Protein AF-X1T7Y2-F1 (afdb_monomer)

Nearest PDB structures (foldseek):
  8srp-assembly1_D  TM=5.393E-01  e=2.465E-01  Mus musculus
  6nce-assembly1_A  TM=5.218E-01  e=1.412E+00  Homo sapiens
  6ncm-assembly1_B  TM=5.235E-01  e=2.113E+00  Homo sapiens
  3dpt-assembly1_A  TM=5.667E-01  e=7.076E+00  Chlorobaculum tepidum
  8hd2-assembly1_A  TM=4.422E-01  e=8.093E+00  Candidatus Brocadia fulgida

Secondary structure (DSSP, 8-state):
-HHHHHHHHHHHHHHHHTT-EES---HHHHHHHTS-TT-SEEEHHHHHHHHHH-TTS-EESSHHHHHHHHHHHHHTTSEEEE-SS-EE-TT---S----SSS-EEEEHHHHHHTTSS-TTSS--TTT--SS-----PPPPTTT--SS---TT-S-TTT--SS--PPPP-

Mean predicted aligned error: 9.13 Å

Solvent-accessible surface area (backbone atoms only — not comparable to full-atom values): 10030 Å² total; per-residue (Å²): 113,72,72,58,53,55,53,52,50,54,54,50,52,52,37,43,73,72,58,40,46,29,85,68,57,59,34,70,56,41,56,73,69,46,47,60,92,88,56,58,57,46,29,34,29,57,57,56,48,34,39,76,71,40,89,89,45,59,39,60,76,45,72,65,31,56,41,47,22,54,55,47,20,15,64,68,58,54,24,31,42,30,67,80,82,51,79,41,38,37,91,55,87,76,89,75,74,69,66,38,82,69,19,35,38,30,30,38,74,50,31,39,76,67,60,67,28,44,99,87,47,28,50,35,89,84,78,64,34,63,72,71,82,66,79,81,70,64,65,29,87,80,77,70,30,72,75,65,81,55,95,78,65,44,28,89,86,79,67,34,72,73,68,84,74,78,76,85,128

Structure (mmCIF, N/CA/C/O backbone):
data_AF-X1T7Y2-F1
#
_entry.id   AF-X1T7Y2-F1
#
loop_
_atom_site.group_PDB
_atom_site.id
_atom_site.type_symbol
_atom_site.label_atom_id
_atom_site.label_alt_id
_atom_sit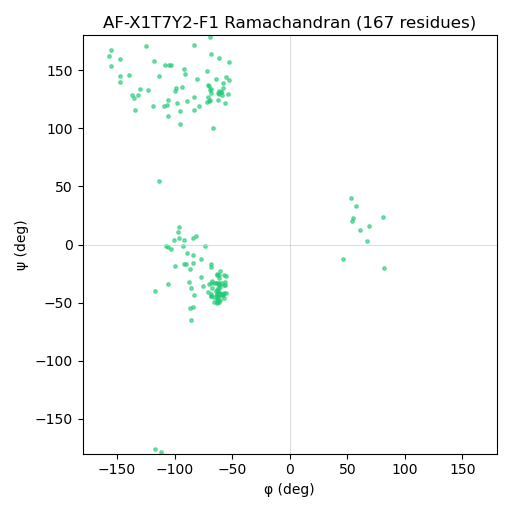e.label_comp_id
_atom_site.label_asym_id
_atom_site.label_entity_id
_atom_site.label_seq_id
_atom_site.pdbx_PDB_ins_code
_atom_site.Cartn_x
_atom_site.Cartn_y
_atom_site.Cartn_z
_atom_site.occupancy
_atom_site.B_iso_or_equiv
_atom_site.auth_seq_id
_atom_site.auth_comp_id
_atom_site.auth_asym_id
_atom_site.auth_atom_id
_atom_site.pdbx_PDB_model_num
ATOM 1 N N . GLY A 1 1 ? -8.868 13.264 36.518 1.00 55.28 1 GLY A N 1
ATOM 2 C CA . GLY A 1 1 ? -10.107 12.969 37.261 1.00 55.28 1 GLY A CA 1
ATOM 3 C C . GLY A 1 1 ? -10.506 11.520 37.069 1.00 55.28 1 GLY A C 1
ATOM 4 O O . GLY A 1 1 ? -10.788 11.115 35.948 1.00 55.28 1 GLY A O 1
ATOM 5 N N . GLU A 1 2 ? -10.497 10.739 38.142 1.00 71.50 2 GLU A N 1
ATOM 6 C CA . GLU A 1 2 ? -10.726 9.285 38.160 1.00 71.50 2 GLU A CA 1
ATOM 7 C C . GLU A 1 2 ? -12.102 8.861 37.599 1.00 71.50 2 GLU A C 1
ATOM 9 O O . GLU A 1 2 ? -12.205 7.875 36.873 1.00 71.50 2 GLU A O 1
ATOM 14 N N . SER A 1 3 ? -13.137 9.690 37.796 1.00 77.12 3 SER A N 1
ATOM 15 C CA . SER A 1 3 ? -14.481 9.508 37.212 1.00 77.12 3 SER A CA 1
ATOM 16 C C . SER A 1 3 ? -14.497 9.534 35.672 1.00 77.12 3 SER A C 1
ATOM 18 O O . SER A 1 3 ? -15.274 8.811 35.047 1.00 77.12 3 SER A O 1
ATOM 20 N N . ARG A 1 4 ? -13.622 10.327 35.032 1.00 80.50 4 ARG A N 1
ATOM 21 C CA . ARG A 1 4 ? -13.516 10.388 33.561 1.00 80.50 4 ARG A CA 1
ATOM 22 C C . ARG A 1 4 ? -12.895 9.111 32.996 1.00 80.50 4 ARG A C 1
ATOM 24 O O . ARG A 1 4 ? -13.391 8.600 31.999 1.00 80.50 4 ARG A O 1
ATOM 31 N N . LYS A 1 5 ? -11.864 8.578 33.663 1.00 81.06 5 LYS A N 1
ATOM 32 C CA . LYS A 1 5 ? -11.206 7.322 33.269 1.00 81.06 5 LYS A CA 1
ATOM 33 C C . LYS A 1 5 ? -12.170 6.136 33.359 1.00 81.06 5 LYS A C 1
ATOM 35 O O . LYS A 1 5 ? -12.277 5.385 32.401 1.00 81.06 5 LYS A O 1
ATOM 40 N N . LYS A 1 6 ? -12.938 6.027 34.452 1.00 86.12 6 LYS A N 1
ATOM 41 C CA . LYS A 1 6 ? -13.961 4.974 34.612 1.00 86.12 6 LYS A CA 1
ATOM 42 C C . LYS A 1 6 ? -15.037 5.034 33.520 1.00 86.12 6 LYS A C 1
ATOM 44 O O . LYS A 1 6 ? -15.365 4.012 32.936 1.00 86.12 6 LYS A O 1
ATOM 49 N N . ARG A 1 7 ? -15.532 6.230 33.173 1.00 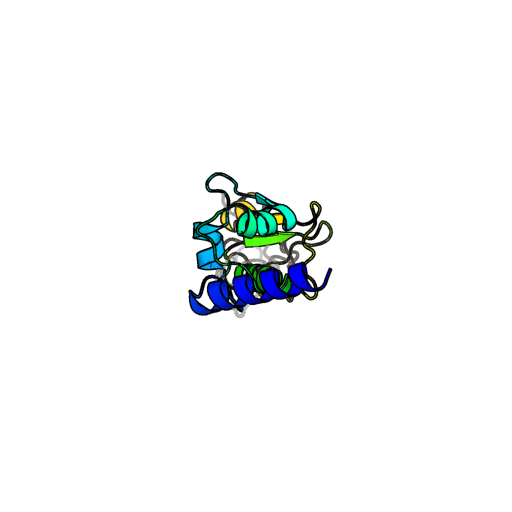85.50 7 ARG A N 1
ATOM 50 C CA . ARG A 1 7 ? -16.492 6.394 32.063 1.00 85.50 7 ARG A CA 1
ATOM 51 C C . ARG A 1 7 ? -15.903 5.997 30.707 1.00 85.50 7 ARG A C 1
ATOM 53 O O . ARG A 1 7 ? -16.571 5.325 29.933 1.00 85.50 7 ARG A O 1
ATOM 60 N N . GLN A 1 8 ? -14.659 6.390 30.426 1.00 87.94 8 GLN A N 1
ATOM 61 C CA . GLN A 1 8 ? -13.967 6.006 29.189 1.00 87.94 8 GLN A CA 1
ATOM 62 C C . GLN A 1 8 ? -13.771 4.489 29.085 1.00 87.94 8 GLN A C 1
ATOM 64 O O . GLN A 1 8 ? -13.952 3.937 28.005 1.00 87.94 8 GLN A O 1
ATOM 69 N N . GLN A 1 9 ? -13.452 3.832 30.202 1.00 88.56 9 GLN A N 1
ATOM 70 C CA . GLN A 1 9 ? -13.292 2.382 30.288 1.00 88.56 9 GLN A CA 1
ATOM 71 C C . GLN A 1 9 ? -14.596 1.645 29.939 1.00 88.56 9 GLN A C 1
ATOM 73 O O . GLN A 1 9 ? -14.593 0.788 29.065 1.00 88.56 9 GLN A O 1
ATOM 78 N N . VAL A 1 10 ? -15.723 2.048 30.538 1.00 90.88 10 VAL A N 1
ATOM 79 C CA . VAL A 1 10 ? -17.038 1.445 30.253 1.00 90.88 10 VAL A CA 1
ATOM 80 C C . VAL A 1 10 ? -17.440 1.638 28.787 1.00 90.88 10 VAL A C 1
ATOM 82 O O . VAL A 1 10 ? -17.906 0.702 28.145 1.00 90.88 10 VAL A O 1
ATOM 85 N N . ILE A 1 11 ? -17.228 2.834 28.225 1.00 88.25 11 ILE A N 1
ATOM 86 C CA . ILE A 1 11 ? -17.508 3.094 26.802 1.00 88.25 11 ILE A CA 1
ATOM 87 C C . ILE A 1 11 ? -16.652 2.189 25.909 1.00 88.25 11 ILE A C 1
ATOM 89 O O . ILE A 1 11 ? -17.156 1.630 24.939 1.00 88.25 11 ILE A O 1
ATOM 93 N N . TYR A 1 12 ? -15.365 2.038 26.231 1.00 88.12 12 TYR A N 1
ATOM 94 C CA . TYR A 1 12 ? -14.469 1.158 25.488 1.00 88.12 12 TYR A CA 1
ATOM 95 C C . TYR A 1 12 ? -14.958 -0.298 25.523 1.00 88.12 12 TYR A C 1
ATOM 97 O O . TYR A 1 12 ? -15.050 -0.925 24.472 1.00 88.12 12 TYR A O 1
ATOM 105 N N . GLU A 1 13 ? -15.323 -0.812 26.700 1.00 90.31 13 GLU A N 1
ATOM 106 C CA . GLU A 1 13 ? -15.810 -2.187 26.881 1.00 90.31 13 GLU A CA 1
ATOM 107 C C . GLU A 1 13 ? -17.108 -2.451 26.108 1.00 90.31 13 GLU A C 1
ATOM 109 O O . GLU A 1 13 ? -17.224 -3.479 25.443 1.00 90.31 13 GLU A O 1
ATOM 114 N N . LEU A 1 14 ? -18.049 -1.500 26.108 1.00 91.94 14 LEU A N 1
ATOM 115 C CA . LEU A 1 14 ? -19.281 -1.597 25.316 1.00 91.94 14 LEU A CA 1
ATOM 116 C C . LEU A 1 14 ? -18.991 -1.627 23.809 1.00 91.94 14 LEU A C 1
ATOM 118 O O . LEU A 1 14 ? -19.502 -2.484 23.091 1.00 91.94 14 LEU A O 1
ATOM 122 N N . LEU A 1 15 ? -18.126 -0.732 23.322 1.00 89.44 15 LEU A N 1
ATOM 123 C CA . LEU A 1 15 ? -17.742 -0.690 21.907 1.00 89.44 15 LEU A CA 1
ATOM 124 C C . LEU A 1 15 ? -16.953 -1.938 21.477 1.00 89.44 15 LEU A C 1
ATOM 126 O O . LEU A 1 15 ? -17.054 -2.371 20.324 1.00 89.44 15 LEU A O 1
ATOM 130 N N . GLU A 1 16 ? -16.150 -2.515 22.373 1.00 89.31 16 GLU A N 1
ATOM 131 C CA . GLU A 1 16 ? -15.468 -3.787 22.130 1.00 89.31 16 GLU A CA 1
ATOM 132 C C . GLU A 1 16 ? -16.468 -4.949 22.078 1.00 89.31 16 GLU A C 1
ATOM 134 O O . GLU A 1 16 ? -16.408 -5.740 21.135 1.00 89.31 16 GLU A O 1
ATOM 139 N N . ALA A 1 17 ? -17.429 -5.007 23.007 1.00 89.44 17 ALA A N 1
ATOM 140 C CA . ALA A 1 17 ? -18.483 -6.023 23.040 1.00 89.44 17 ALA A CA 1
ATOM 141 C C . ALA A 1 17 ? -19.391 -5.980 21.796 1.00 89.44 17 ALA A C 1
ATOM 143 O O . ALA A 1 17 ? -19.734 -7.024 21.245 1.00 89.44 17 ALA A O 1
ATOM 144 N N . GLU A 1 18 ? -19.705 -4.787 21.282 1.00 89.50 18 GLU A N 1
ATOM 145 C CA . GLU A 1 18 ? -20.423 -4.603 20.009 1.00 89.50 18 GLU A CA 1
ATOM 146 C C . GLU A 1 18 ? -19.556 -4.888 18.766 1.00 89.50 18 GLU A C 1
ATOM 148 O O . GLU A 1 18 ? -20.002 -4.761 17.621 1.00 89.50 18 GLU A O 1
ATOM 153 N N . GLY A 1 19 ? -18.280 -5.234 18.955 1.00 87.56 19 GLY A N 1
ATOM 154 C CA . GLY A 1 19 ? -17.352 -5.545 17.875 1.00 87.56 19 GLY A CA 1
ATOM 155 C C . GLY A 1 19 ? -16.976 -4.343 17.005 1.00 87.56 19 GLY A C 1
ATOM 156 O O . GLY A 1 19 ? -16.447 -4.548 15.903 1.00 87.56 19 GLY A O 1
ATOM 157 N N . LYS A 1 20 ? -17.228 -3.111 17.473 1.00 89.50 20 LYS A N 1
ATOM 158 C CA . LYS A 1 20 ? -16.838 -1.858 16.803 1.00 89.50 20 LYS A CA 1
ATOM 159 C C . LYS A 1 20 ? -15.333 -1.652 16.860 1.00 89.50 20 LYS A C 1
ATOM 161 O O . LYS A 1 20 ? -14.751 -1.135 15.909 1.00 89.50 20 LYS A O 1
ATOM 166 N N . ILE A 1 21 ? -14.703 -2.090 17.946 1.00 91.56 21 ILE A N 1
ATOM 167 C CA . ILE A 1 21 ? -13.256 -2.026 18.129 1.00 91.56 21 ILE A CA 1
ATOM 168 C C . ILE A 1 21 ? -12.591 -3.227 17.446 1.00 91.56 21 ILE A C 1
ATOM 170 O O . ILE A 1 21 ? -12.958 -4.378 17.681 1.00 91.56 21 ILE A O 1
ATOM 174 N N . LYS A 1 22 ? -11.601 -2.977 16.582 1.00 93.12 22 LYS A N 1
ATOM 175 C CA . LYS A 1 22 ? -10.910 -4.024 15.814 1.00 93.12 22 LYS A CA 1
ATOM 176 C C . LYS A 1 22 ? -9.403 -4.025 16.053 1.00 93.12 22 LYS A C 1
ATOM 178 O O . LYS A 1 22 ? -8.731 -2.999 15.961 1.00 93.12 22 LYS A O 1
ATOM 183 N N . LYS A 1 23 ? -8.864 -5.225 16.299 1.00 93.94 23 LYS A N 1
ATOM 184 C CA . LYS A 1 23 ? -7.418 -5.509 16.412 1.00 93.94 23 LYS A CA 1
ATOM 185 C C . LYS A 1 23 ? -6.746 -5.733 15.050 1.00 93.94 23 LYS A C 1
ATOM 187 O O . LYS A 1 23 ? -5.524 -5.669 14.956 1.00 93.94 23 LYS A O 1
ATOM 192 N N . SER A 1 24 ? -7.537 -5.972 14.007 1.00 95.06 24 SER A N 1
ATOM 193 C CA . SER A 1 24 ? -7.100 -6.087 12.617 1.00 95.06 24 SER A CA 1
ATOM 194 C C . SER A 1 24 ? -8.197 -5.575 11.686 1.00 95.06 24 SER A C 1
ATOM 196 O O . SER A 1 24 ? -9.389 -5.720 11.965 1.00 95.06 24 SER A O 1
ATOM 198 N N . ILE A 1 25 ? -7.797 -4.950 10.583 1.00 95.88 25 ILE A N 1
ATOM 199 C CA . ILE A 1 25 ? -8.698 -4.436 9.552 1.00 95.88 25 ILE A CA 1
ATOM 200 C C . ILE A 1 25 ? -8.148 -4.926 8.218 1.00 95.88 25 ILE A C 1
ATOM 202 O O . ILE A 1 25 ? -6.961 -4.774 7.948 1.00 95.88 25 ILE A O 1
ATOM 206 N N . LYS A 1 26 ? -9.000 -5.547 7.396 1.00 96.88 26 LYS A N 1
ATOM 207 C CA . LYS A 1 26 ? -8.588 -6.021 6.071 1.00 96.88 26 LYS A CA 1
ATOM 208 C C . LYS A 1 26 ? -8.369 -4.833 5.134 1.00 96.88 26 LYS A C 1
ATOM 210 O O . LYS A 1 26 ? -9.186 -3.908 5.104 1.00 96.88 26 LYS A O 1
ATOM 215 N N . SER A 1 27 ? -7.306 -4.870 4.340 1.00 96.88 27 SER A N 1
ATOM 216 C CA . SER A 1 27 ? -6.928 -3.754 3.468 1.00 96.88 27 SER A CA 1
ATOM 217 C C . SER A 1 27 ? -7.934 -3.525 2.346 1.00 96.88 27 SER A C 1
ATOM 219 O O . SER A 1 27 ? -8.275 -2.377 2.064 1.00 96.88 27 SER A O 1
ATOM 221 N N . ASN A 1 28 ? -8.510 -4.590 1.782 1.00 96.19 28 ASN A N 1
ATOM 222 C CA . ASN A 1 28 ? -9.605 -4.483 0.813 1.00 96.19 28 ASN A CA 1
ATOM 223 C C . ASN A 1 28 ? -10.856 -3.789 1.392 1.00 96.19 28 ASN A C 1
ATOM 225 O O . ASN A 1 28 ? -11.446 -2.920 0.747 1.00 96.19 28 ASN A O 1
ATOM 229 N N . TYR A 1 29 ? -11.225 -4.102 2.637 1.00 95.31 29 TYR A N 1
ATOM 230 C CA . TYR A 1 29 ? -12.309 -3.433 3.350 1.00 95.31 29 TYR A CA 1
ATOM 231 C C . TYR A 1 29 ? -11.982 -1.949 3.537 1.00 95.31 29 TYR A C 1
ATOM 233 O O . TYR A 1 29 ? -12.801 -1.094 3.196 1.00 95.31 29 TYR A O 1
ATOM 241 N N . ALA A 1 30 ? -10.767 -1.632 3.992 1.00 95.06 30 ALA A N 1
ATOM 242 C CA . ALA A 1 30 ? -10.319 -0.256 4.162 1.00 95.06 30 ALA A CA 1
ATOM 243 C C . ALA A 1 30 ? -10.327 0.531 2.838 1.00 95.06 30 ALA A C 1
ATOM 245 O O . ALA A 1 30 ? -10.836 1.650 2.803 1.00 95.06 30 ALA A O 1
ATOM 246 N N . LYS A 1 31 ? -9.873 -0.069 1.728 1.00 95.06 31 LYS A N 1
ATOM 247 C CA . LYS A 1 31 ? -9.986 0.521 0.385 1.00 95.06 31 LYS A CA 1
ATOM 248 C C . LYS A 1 31 ? -11.442 0.810 0.013 1.00 95.06 31 LYS A C 1
ATOM 250 O O . LYS A 1 31 ? -11.736 1.873 -0.506 1.00 95.06 31 LYS A O 1
ATOM 255 N N . SER A 1 32 ? -12.361 -0.113 0.286 1.00 93.50 32 SER A N 1
ATOM 256 C CA . SER A 1 32 ? -13.767 0.043 -0.120 1.00 93.50 32 SER A CA 1
ATOM 257 C C . SER A 1 32 ? -14.584 1.005 0.753 1.00 93.50 32 SER A C 1
ATOM 259 O O . SER A 1 32 ? -15.560 1.578 0.276 1.00 93.50 32 SER A O 1
ATOM 261 N N . ARG A 1 33 ? -14.235 1.163 2.039 1.00 93.25 33 ARG A N 1
ATOM 262 C CA . ARG A 1 33 ? -15.052 1.914 3.012 1.00 93.25 33 ARG A CA 1
ATOM 263 C C . ARG A 1 33 ? -14.357 3.147 3.584 1.00 93.25 33 ARG A C 1
ATOM 265 O O . ARG A 1 33 ? -15.012 4.174 3.777 1.00 93.25 33 ARG A O 1
ATOM 272 N N . ALA A 1 34 ? -13.059 3.061 3.874 1.00 91.00 34 ALA A N 1
ATOM 273 C CA . ALA A 1 34 ? -12.300 4.171 4.448 1.00 91.00 34 ALA A CA 1
ATOM 274 C C . ALA A 1 34 ? -11.822 5.140 3.365 1.00 91.00 34 ALA A C 1
ATOM 276 O O . ALA A 1 34 ? -12.002 6.346 3.524 1.00 91.00 34 ALA A O 1
ATOM 277 N N . TRP A 1 35 ? -11.323 4.617 2.242 1.00 92.00 35 TRP A N 1
ATOM 278 C CA . TRP A 1 35 ? -10.799 5.430 1.146 1.00 92.00 35 TRP A CA 1
ATOM 279 C C . TRP A 1 35 ? -11.843 6.423 0.584 1.00 92.00 35 TRP A C 1
ATOM 281 O O . TRP A 1 35 ? -13.017 6.065 0.435 1.00 92.00 35 TRP A O 1
ATOM 291 N N . PRO A 1 36 ? -11.454 7.669 0.269 1.00 85.81 36 PRO A N 1
ATOM 292 C CA . PRO A 1 36 ? -12.335 8.636 -0.385 1.00 85.81 36 PRO A CA 1
ATOM 293 C C . PRO A 1 36 ? -12.592 8.284 -1.862 1.00 85.81 36 PRO A C 1
ATOM 295 O O . PRO A 1 36 ? -11.666 8.199 -2.664 1.00 85.81 36 PRO A O 1
ATOM 298 N N . THR A 1 37 ? -13.865 8.122 -2.236 1.00 78.69 37 THR A N 1
ATOM 299 C CA . THR A 1 37 ? -14.335 7.469 -3.479 1.00 78.69 37 THR A CA 1
ATOM 300 C C . THR A 1 37 ? -13.802 8.063 -4.789 1.00 78.69 37 THR A C 1
ATOM 302 O O . THR A 1 37 ? -13.712 7.354 -5.784 1.00 78.69 37 THR A O 1
ATOM 305 N N . HIS A 1 38 ? -13.434 9.346 -4.805 1.00 86.12 38 HIS A N 1
ATOM 306 C CA . HIS A 1 38 ? -13.000 10.059 -6.018 1.00 86.12 38 HIS A CA 1
ATOM 307 C C . HIS A 1 38 ? -11.501 10.354 -6.062 1.00 86.12 38 HIS A C 1
ATOM 309 O O . HIS A 1 38 ? -11.011 10.942 -7.023 1.00 86.12 38 HIS A O 1
ATOM 315 N N . LYS A 1 39 ? -10.756 9.970 -5.024 1.00 93.94 39 LYS A N 1
ATOM 316 C CA . LYS A 1 39 ? -9.326 10.244 -4.953 1.00 93.94 39 LYS A CA 1
ATOM 317 C C . LYS A 1 39 ? -8.534 9.017 -5.363 1.00 93.94 39 LYS A C 1
ATOM 319 O O . LYS A 1 39 ? -8.749 7.919 -4.860 1.00 93.94 39 LYS A O 1
ATOM 324 N N . LYS A 1 40 ? -7.561 9.224 -6.242 1.00 96.19 40 LYS A N 1
ATOM 325 C CA . LYS A 1 40 ? -6.597 8.189 -6.631 1.00 96.19 40 LYS A CA 1
ATOM 326 C C . LYS A 1 40 ? -5.349 8.164 -5.746 1.00 96.19 40 LYS A C 1
ATOM 328 O O . LYS A 1 40 ? -4.616 7.180 -5.746 1.00 96.19 40 LYS A O 1
ATOM 333 N N . ARG A 1 41 ? -5.121 9.243 -4.997 1.00 96.56 41 ARG A N 1
ATOM 334 C CA . ARG A 1 41 ? -4.001 9.439 -4.075 1.00 96.56 41 ARG A CA 1
ATOM 335 C C . ARG A 1 41 ? -4.499 10.115 -2.812 1.00 96.56 41 ARG A C 1
ATOM 337 O O . ARG A 1 41 ? -5.424 10.924 -2.885 1.00 96.56 41 ARG A O 1
ATOM 344 N N . GLU A 1 42 ? -3.904 9.779 -1.680 1.00 96.56 42 GLU A N 1
ATOM 345 C CA . GLU A 1 42 ? -4.229 10.403 -0.403 1.00 96.56 42 GLU A CA 1
ATOM 346 C C . GLU A 1 42 ? -3.054 10.297 0.572 1.00 96.56 42 GLU A C 1
ATOM 348 O O . GLU A 1 42 ? -2.261 9.361 0.481 1.00 96.56 42 GLU A O 1
ATOM 353 N N . THR A 1 43 ? -2.952 11.217 1.532 1.00 97.19 43 THR A N 1
ATOM 354 C CA . THR A 1 43 ? -1.918 11.115 2.572 1.00 97.19 43 THR A CA 1
ATOM 355 C C . THR A 1 43 ? -2.224 9.989 3.564 1.00 97.19 43 THR A C 1
ATOM 357 O O . THR A 1 43 ? -3.383 9.688 3.871 1.00 97.19 43 THR A O 1
ATOM 360 N N . ALA A 1 44 ? -1.185 9.367 4.122 1.00 96.25 44 ALA A N 1
ATOM 361 C CA . ALA A 1 44 ? -1.311 8.309 5.122 1.00 96.25 44 ALA A CA 1
ATOM 362 C C . ALA A 1 44 ? -2.018 8.811 6.393 1.00 96.25 44 ALA A C 1
ATOM 364 O O . ALA A 1 44 ? -2.792 8.072 7.012 1.00 96.25 44 ALA A O 1
ATOM 365 N N . LYS A 1 45 ? -1.807 10.083 6.761 1.00 96.44 45 LYS A N 1
ATOM 366 C CA . LYS A 1 45 ? -2.564 10.749 7.828 1.00 96.44 45 LYS A CA 1
ATOM 367 C C . LYS A 1 45 ? -4.048 10.869 7.490 1.00 96.44 45 LYS A C 1
ATOM 369 O O . LYS A 1 45 ? -4.864 10.462 8.311 1.00 96.44 45 LYS A O 1
ATOM 374 N N . THR A 1 46 ? -4.402 11.352 6.300 1.00 95.25 46 THR A N 1
ATOM 375 C CA . THR A 1 46 ? -5.813 11.504 5.909 1.00 95.25 46 THR A CA 1
ATOM 376 C C . THR A 1 46 ? -6.510 10.146 5.828 1.00 95.25 46 THR A C 1
ATOM 378 O O . THR A 1 46 ? -7.621 9.984 6.325 1.00 95.25 46 THR A O 1
ATOM 381 N N . PHE A 1 47 ? -5.834 9.119 5.303 1.00 95.69 47 PHE A N 1
ATOM 382 C CA . PHE A 1 47 ? -6.333 7.742 5.333 1.00 95.69 47 PHE A CA 1
ATOM 383 C C . PHE A 1 47 ? -6.601 7.244 6.762 1.00 95.69 47 PHE A C 1
ATOM 385 O O . PHE A 1 47 ? -7.634 6.629 7.024 1.00 95.69 47 PHE A O 1
ATOM 392 N N . LYS A 1 48 ? -5.700 7.545 7.705 1.00 95.38 48 LYS A N 1
ATOM 393 C CA . LYS A 1 48 ? -5.888 7.269 9.135 1.00 95.38 48 LYS A CA 1
ATOM 394 C C . LYS A 1 48 ? -7.079 8.054 9.706 1.00 95.38 48 LYS A C 1
ATOM 396 O O . LYS A 1 48 ? -7.869 7.478 10.447 1.00 95.38 48 LYS A O 1
ATOM 401 N N . ASP A 1 49 ? -7.224 9.332 9.367 1.00 94.19 49 ASP A N 1
ATOM 402 C CA . ASP A 1 49 ? -8.305 10.192 9.866 1.00 94.19 49 ASP A CA 1
ATOM 403 C C . ASP A 1 49 ? -9.690 9.711 9.403 1.00 94.19 49 ASP A C 1
ATOM 405 O O . ASP A 1 49 ? -10.644 9.768 10.180 1.00 94.19 49 ASP A O 1
ATOM 409 N N . TRP A 1 50 ? -9.800 9.120 8.207 1.00 93.56 50 TRP A N 1
ATOM 410 C CA . TRP A 1 50 ? -11.063 8.555 7.720 1.00 93.56 50 TRP A CA 1
ATOM 411 C C . TRP A 1 50 ? -11.668 7.499 8.651 1.00 93.56 50 TRP A C 1
ATOM 413 O O . TRP A 1 50 ? -12.891 7.469 8.791 1.00 93.56 50 TRP A O 1
ATOM 423 N N . PHE A 1 51 ? -10.845 6.690 9.332 1.00 92.19 51 PHE A N 1
ATOM 424 C CA . PHE A 1 51 ? -11.314 5.709 10.324 1.00 92.19 51 PHE A CA 1
ATOM 425 C C . PHE A 1 51 ? -12.000 6.345 11.534 1.00 92.19 51 PHE A C 1
ATOM 427 O O . PHE A 1 51 ? -12.838 5.703 12.157 1.00 92.19 51 PHE A O 1
ATOM 434 N N . TYR A 1 52 ? -11.662 7.593 11.857 1.00 89.25 52 TYR A N 1
ATOM 435 C CA . TYR A 1 52 ? -12.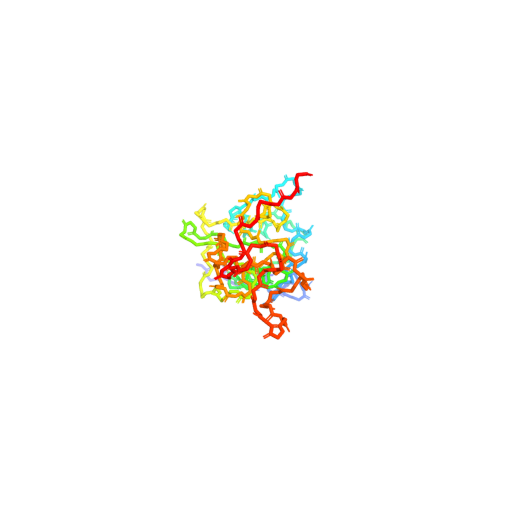230 8.318 12.993 1.00 89.25 52 TYR A CA 1
ATOM 436 C C . TYR A 1 52 ? -13.346 9.286 12.585 1.00 89.25 52 TYR A C 1
ATOM 438 O O . TYR A 1 52 ? -14.137 9.692 13.429 1.00 89.25 52 TYR A O 1
ATOM 446 N N . GLN A 1 53 ? -13.429 9.650 11.302 1.00 88.44 53 GLN A N 1
ATOM 447 C CA . GLN A 1 53 ? -14.449 10.567 10.783 1.00 88.44 53 GLN A CA 1
ATOM 448 C C . GLN A 1 53 ? -15.743 9.857 10.362 1.00 88.44 53 GLN A C 1
ATOM 450 O O . GLN A 1 53 ? -16.825 10.432 10.461 1.00 88.44 53 GLN A O 1
ATOM 455 N N . LYS A 1 54 ? -15.663 8.610 9.880 1.00 85.38 54 LYS A N 1
ATOM 456 C CA . LYS A 1 54 ? -16.836 7.852 9.417 1.00 85.38 54 LYS A CA 1
ATOM 457 C C . LYS A 1 54 ? -17.379 6.957 10.531 1.00 85.38 54 LYS A C 1
ATOM 459 O O . LYS A 1 54 ? -16.763 5.957 10.883 1.00 85.38 54 LYS A O 1
ATOM 464 N N . PHE A 1 55 ? -18.594 7.249 10.990 1.00 79.19 55 PHE A N 1
ATOM 465 C CA . PHE A 1 55 ? -19.257 6.537 12.096 1.00 79.19 55 PHE A CA 1
ATOM 466 C C . PHE A 1 55 ? -19.483 5.030 11.846 1.00 79.19 55 PHE A C 1
ATOM 468 O O . PHE A 1 55 ? -19.601 4.243 12.781 1.00 79.19 55 PHE A O 1
ATOM 475 N N . ASN A 1 56 ? -19.518 4.614 10.576 1.00 87.06 56 ASN A N 1
ATOM 476 C CA . ASN A 1 56 ? -19.750 3.222 10.176 1.00 87.06 56 ASN A CA 1
ATOM 477 C C . ASN A 1 56 ? -18.458 2.409 9.996 1.00 87.06 56 ASN A C 1
ATOM 479 O O . ASN A 1 56 ? -18.520 1.260 9.552 1.00 87.06 56 ASN A O 1
ATOM 483 N N . LEU A 1 57 ? -17.293 2.992 10.289 1.00 90.88 57 LEU A N 1
ATOM 484 C CA . LEU A 1 57 ? -16.020 2.283 10.228 1.00 90.88 57 LEU A CA 1
ATOM 485 C C . LEU A 1 57 ? -15.651 1.666 11.579 1.00 90.88 57 LEU A C 1
ATOM 487 O O . LEU A 1 57 ? -16.026 2.186 12.629 1.00 90.88 57 LEU A O 1
ATOM 491 N N . PRO A 1 58 ? -14.903 0.550 11.567 1.00 91.81 58 PRO A N 1
ATOM 492 C CA . PRO A 1 58 ? -14.345 -0.010 12.782 1.00 91.81 58 PRO A CA 1
ATOM 493 C C . PRO A 1 58 ? -13.344 0.958 13.410 1.00 91.81 58 PRO A C 1
ATOM 495 O O . PRO A 1 58 ? -12.534 1.569 12.712 1.00 91.81 58 PRO A O 1
ATOM 498 N N . ILE A 1 59 ? -13.352 1.012 14.738 1.00 93.06 59 ILE A N 1
ATOM 499 C CA . ILE A 1 59 ? -12.409 1.783 15.538 1.00 93.06 59 ILE A CA 1
ATOM 500 C C . ILE A 1 59 ? -11.140 0.935 15.709 1.00 93.06 59 ILE A C 1
ATOM 502 O O . ILE A 1 59 ? -11.193 -0.138 16.322 1.00 93.06 59 ILE A O 1
ATOM 506 N N . PRO A 1 60 ? -9.983 1.356 15.176 1.00 94.12 60 PRO A N 1
ATOM 507 C CA . PRO A 1 60 ? -8.740 0.614 15.351 1.00 94.12 60 PRO A CA 1
ATOM 508 C C . PRO A 1 60 ? -8.285 0.678 16.816 1.00 94.12 60 PRO A C 1
ATOM 510 O O . PRO A 1 60 ? -8.234 1.760 17.394 1.00 94.12 60 PRO A O 1
ATOM 513 N N . THR A 1 61 ? -7.895 -0.452 17.419 1.00 92.69 61 THR A N 1
ATOM 514 C CA . THR A 1 61 ? -7.427 -0.474 18.828 1.00 92.69 61 THR A CA 1
ATOM 515 C C . THR A 1 61 ? -6.178 0.368 19.073 1.00 92.69 61 THR A C 1
ATOM 517 O O . THR A 1 61 ? -5.941 0.840 20.182 1.00 92.69 61 THR A O 1
ATOM 520 N N . LYS A 1 62 ? -5.335 0.510 18.050 1.00 94.81 62 LYS A N 1
ATOM 521 C CA . LYS A 1 62 ? -4.081 1.265 18.082 1.00 94.81 62 LYS A CA 1
ATOM 522 C C . LYS A 1 62 ? -3.679 1.677 16.673 1.00 94.81 62 LYS A C 1
ATOM 524 O O . LYS A 1 62 ? -4.081 1.0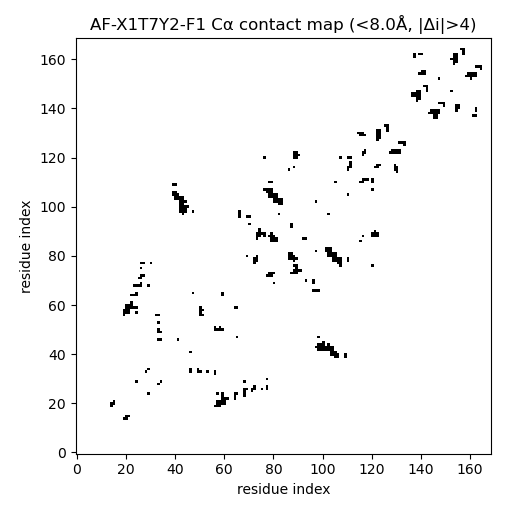50 15.694 1.00 94.81 62 LYS A O 1
ATOM 529 N N . LEU A 1 63 ? -2.790 2.664 16.573 1.00 95.06 63 LEU A N 1
ATOM 530 C CA . LEU A 1 63 ? -2.250 3.132 15.290 1.00 95.06 63 LEU A CA 1
ATOM 531 C C . LEU A 1 63 ? -1.588 2.018 14.465 1.00 95.06 63 LEU A C 1
ATOM 533 O O . LEU A 1 63 ? -1.668 2.037 13.239 1.00 95.06 63 LEU A O 1
ATOM 537 N N . GLU A 1 64 ? -0.983 1.020 15.117 1.00 96.62 64 GLU A N 1
ATOM 538 C CA . GLU A 1 64 ? -0.376 -0.119 14.413 1.00 96.62 64 GLU A CA 1
ATOM 539 C C . GLU A 1 64 ? -1.382 -0.935 13.595 1.00 96.62 64 GLU A C 1
ATOM 541 O O . GLU A 1 64 ? -0.997 -1.523 12.591 1.00 96.62 64 GLU A O 1
ATOM 546 N N . VAL A 1 65 ? -2.672 -0.936 13.954 1.00 96.69 65 VAL A N 1
ATOM 547 C CA . VAL A 1 65 ? -3.707 -1.592 13.138 1.00 96.69 65 VAL A CA 1
ATOM 548 C C . VAL A 1 65 ? -3.802 -0.921 11.767 1.00 96.69 65 VAL A C 1
ATOM 550 O O . VAL A 1 65 ? -3.821 -1.603 10.744 1.00 96.69 65 VAL A O 1
ATOM 553 N N . ILE A 1 66 ? -3.782 0.414 11.729 1.00 96.62 66 ILE A N 1
ATOM 554 C CA . ILE A 1 66 ? -3.833 1.191 10.483 1.00 96.62 66 ILE A CA 1
ATOM 555 C C . ILE A 1 66 ? -2.536 1.007 9.691 1.00 96.62 66 ILE A C 1
ATOM 557 O O . ILE A 1 66 ? -2.579 0.748 8.492 1.00 96.62 66 ILE A O 1
ATOM 561 N N . LYS A 1 67 ? -1.375 1.064 10.355 1.00 97.94 67 LYS A N 1
ATOM 562 C CA . LYS A 1 67 ? -0.083 0.831 9.691 1.00 97.94 67 LYS A CA 1
ATOM 563 C C . LYS A 1 67 ? 0.008 -0.566 9.078 1.00 97.94 67 LYS A C 1
ATOM 565 O O . LYS A 1 67 ? 0.464 -0.697 7.947 1.00 97.94 67 LYS A O 1
ATOM 570 N N . ASN A 1 68 ? -0.453 -1.599 9.784 1.00 97.50 68 ASN A N 1
ATOM 571 C CA . ASN A 1 68 ? -0.535 -2.957 9.242 1.00 97.50 68 ASN A CA 1
ATOM 572 C C . ASN A 1 68 ? -1.486 -3.022 8.050 1.00 97.50 68 ASN A C 1
ATOM 574 O O . ASN A 1 68 ? -1.099 -3.545 7.016 1.00 97.50 68 ASN A O 1
ATOM 578 N N . THR A 1 69 ? -2.655 -2.383 8.145 1.00 97.56 69 THR A N 1
ATOM 579 C CA . THR A 1 69 ? -3.603 -2.275 7.024 1.00 97.56 69 THR A CA 1
ATOM 580 C C . THR A 1 69 ? -2.942 -1.654 5.785 1.00 97.56 69 THR A C 1
ATOM 582 O O . THR A 1 69 ? -3.125 -2.151 4.675 1.00 97.56 69 THR A O 1
ATOM 585 N N . ILE A 1 70 ? -2.126 -0.606 5.955 1.00 97.75 70 ILE A N 1
ATOM 586 C CA . ILE A 1 70 ? -1.353 0.011 4.865 1.00 97.75 70 ILE A CA 1
ATOM 587 C C . ILE A 1 70 ? -0.339 -0.975 4.275 1.00 97.75 70 ILE A C 1
ATOM 589 O O . ILE A 1 70 ? -0.321 -1.154 3.056 1.00 97.75 70 ILE A O 1
ATOM 593 N N . ARG A 1 71 ? 0.474 -1.629 5.121 1.00 97.88 71 ARG A N 1
ATOM 594 C CA . ARG A 1 71 ? 1.466 -2.632 4.683 1.00 97.88 71 ARG A CA 1
ATOM 595 C C . ARG A 1 71 ? 0.801 -3.762 3.905 1.00 97.88 71 ARG A C 1
ATOM 597 O O . ARG A 1 71 ? 1.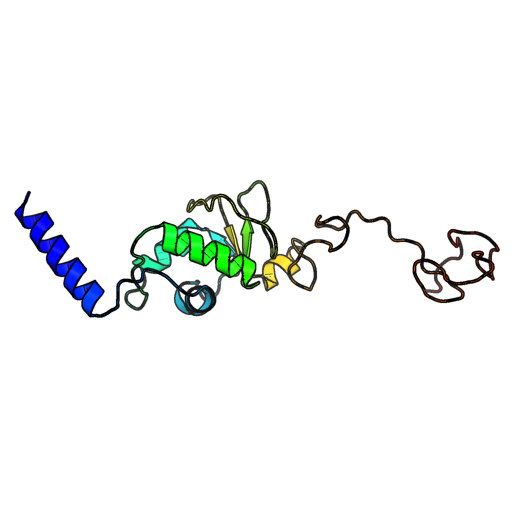285 -4.147 2.846 1.00 97.88 71 ARG A O 1
ATOM 604 N N . ASP A 1 72 ? -0.304 -4.276 4.425 1.00 97.38 72 ASP A N 1
ATOM 605 C CA . ASP A 1 72 ? -1.038 -5.377 3.819 1.00 97.38 72 ASP A CA 1
ATOM 606 C C . ASP A 1 72 ? -1.699 -4.940 2.509 1.00 97.38 72 ASP A C 1
ATOM 608 O O . ASP A 1 72 ? -1.673 -5.695 1.548 1.00 97.38 72 ASP A O 1
ATOM 612 N N . GLY A 1 73 ? -2.136 -3.683 2.381 1.00 97.31 73 GLY A N 1
ATOM 613 C CA . GLY A 1 73 ? -2.645 -3.164 1.110 1.00 97.31 73 GLY A CA 1
ATOM 614 C C . GLY A 1 73 ? -1.576 -3.047 0.020 1.00 97.31 73 GLY A C 1
ATOM 615 O O . GLY A 1 73 ? -1.879 -3.279 -1.149 1.00 97.31 73 GLY A O 1
ATOM 616 N N . VAL A 1 74 ? -0.318 -2.777 0.389 1.00 97.38 74 VAL A N 1
ATOM 617 C CA . VAL A 1 74 ? 0.816 -2.846 -0.553 1.00 97.38 74 VAL A CA 1
ATOM 618 C C . VAL A 1 74 ? 1.085 -4.294 -0.973 1.00 97.38 74 VAL A C 1
ATOM 620 O O . VAL A 1 74 ? 1.265 -4.577 -2.158 1.00 97.38 74 VAL A O 1
ATOM 623 N N . LYS A 1 75 ? 1.044 -5.244 -0.027 1.00 96.06 75 LYS A N 1
ATOM 624 C CA . LYS A 1 75 ? 1.169 -6.680 -0.338 1.00 96.06 75 LYS A CA 1
ATOM 625 C C . LYS A 1 75 ? 0.026 -7.182 -1.220 1.00 96.06 75 LYS A C 1
ATOM 627 O O . LYS A 1 75 ? 0.269 -7.958 -2.130 1.00 96.06 75 LYS A O 1
ATOM 632 N N . GLU A 1 76 ? -1.197 -6.720 -0.997 1.00 96.38 76 GLU A N 1
ATOM 633 C CA . GLU A 1 76 ? -2.393 -7.105 -1.756 1.00 96.38 76 GLU A CA 1
ATOM 634 C C . GLU A 1 76 ? -2.538 -6.351 -3.090 1.00 96.38 76 GLU A C 1
ATOM 636 O O . GLU A 1 76 ? -3.565 -6.483 -3.753 1.00 96.38 76 GLU A O 1
ATOM 641 N N . LYS A 1 77 ? -1.535 -5.557 -3.504 1.00 96.44 77 LYS A N 1
ATOM 642 C CA . LYS A 1 77 ? -1.563 -4.782 -4.758 1.00 96.44 77 LYS A CA 1
ATOM 643 C C . LYS A 1 77 ? -2.759 -3.814 -4.835 1.00 96.44 77 LYS A C 1
ATOM 645 O O . LYS A 1 77 ? -3.305 -3.545 -5.900 1.00 96.44 77 LYS A O 1
ATOM 650 N N . LEU A 1 78 ? -3.188 -3.263 -3.700 1.00 96.69 78 LEU A N 1
ATOM 651 C CA . LEU A 1 78 ? -4.302 -2.310 -3.642 1.00 96.69 78 LEU A CA 1
ATOM 652 C C . LEU A 1 78 ? -3.853 -0.870 -3.906 1.00 96.69 78 LEU A C 1
ATOM 654 O O . LEU A 1 78 ? -4.585 -0.104 -4.546 1.00 96.69 78 LEU A O 1
ATOM 658 N N . TRP A 1 79 ? -2.666 -0.536 -3.403 1.00 97.69 79 TRP A N 1
ATOM 659 C CA . TRP A 1 79 ? -1.983 0.750 -3.513 1.00 97.69 79 TRP A CA 1
ATOM 660 C C . TRP A 1 79 ? -0.471 0.554 -3.367 1.00 97.69 79 TRP A C 1
ATOM 662 O O . TRP A 1 79 ? -0.010 -0.494 -2.916 1.00 97.69 79 TRP A O 1
ATOM 672 N N . VAL A 1 80 ? 0.296 1.588 -3.692 1.00 97.75 80 VAL A N 1
ATOM 673 C CA . VAL A 1 80 ? 1.710 1.725 -3.322 1.00 97.75 80 VAL A CA 1
ATOM 674 C C . VAL A 1 80 ? 1.844 2.740 -2.188 1.00 97.75 80 VAL A C 1
ATOM 676 O O . VAL A 1 80 ? 0.988 3.613 -2.023 1.00 97.75 80 VAL A O 1
ATOM 679 N N . TYR A 1 81 ? 2.907 2.618 -1.397 1.00 98.12 81 TYR A N 1
ATOM 680 C CA . TYR A 1 81 ? 3.214 3.549 -0.310 1.00 98.12 81 TYR A CA 1
ATOM 681 C C . TYR A 1 81 ? 4.430 4.392 -0.685 1.00 98.12 81 TYR A C 1
ATOM 683 O O . TYR A 1 81 ? 5.507 3.847 -0.901 1.00 98.12 81 TYR A O 1
ATOM 691 N N . ASN A 1 82 ? 4.275 5.708 -0.758 1.00 96.94 82 ASN A N 1
ATOM 692 C CA . ASN A 1 82 ? 5.358 6.645 -1.030 1.00 96.94 82 ASN A CA 1
ATOM 693 C C . ASN A 1 82 ? 5.713 7.396 0.255 1.00 96.94 82 ASN A C 1
ATOM 695 O O . ASN A 1 82 ? 4.869 8.095 0.805 1.00 96.94 82 ASN A O 1
ATOM 699 N N . ASN A 1 83 ? 6.954 7.279 0.731 1.00 96.06 83 ASN A N 1
ATOM 700 C CA . ASN A 1 83 ? 7.409 8.017 1.917 1.00 96.06 83 ASN A CA 1
ATOM 701 C C . ASN A 1 83 ? 8.148 9.331 1.587 1.00 96.06 83 ASN A C 1
ATOM 703 O O . ASN A 1 83 ? 8.909 9.835 2.413 1.00 96.06 83 ASN A O 1
ATOM 707 N N . GLY A 1 84 ? 8.027 9.815 0.348 1.00 92.56 84 GLY A N 1
ATOM 708 C CA . GLY A 1 84 ? 8.721 10.996 -0.172 1.00 92.56 84 GLY A CA 1
ATOM 709 C C . GLY A 1 84 ? 10.158 10.735 -0.638 1.00 92.56 84 GLY A C 1
ATOM 710 O O . GLY A 1 84 ? 10.683 11.493 -1.445 1.00 92.56 84 GLY A O 1
ATOM 711 N N . LYS A 1 85 ? 10.798 9.651 -0.178 1.00 92.25 85 LYS A N 1
ATOM 712 C CA . LYS A 1 85 ? 12.142 9.233 -0.627 1.00 92.25 85 LYS A CA 1
ATOM 713 C C . LYS A 1 85 ? 12.100 8.021 -1.548 1.00 92.25 85 LYS A C 1
ATOM 715 O O . LYS A 1 85 ? 12.952 7.863 -2.415 1.00 92.25 85 LYS A O 1
ATOM 720 N N . LYS A 1 86 ? 11.151 7.121 -1.305 1.00 92.88 86 LYS A N 1
ATOM 721 C CA . LYS A 1 86 ? 11.018 5.842 -1.988 1.00 92.88 86 LYS A CA 1
ATOM 722 C C . LYS A 1 86 ? 9.547 5.461 -2.095 1.00 92.88 86 LYS A C 1
ATOM 724 O O . LYS A 1 86 ? 8.792 5.564 -1.126 1.00 92.88 86 LYS A O 1
ATOM 729 N N . VAL A 1 87 ? 9.190 4.919 -3.256 1.00 94.75 87 VAL A N 1
ATOM 730 C CA . VAL A 1 87 ? 7.934 4.198 -3.460 1.00 94.75 87 VAL A CA 1
ATOM 731 C C . VAL A 1 87 ? 8.152 2.724 -3.126 1.00 94.75 87 VAL A C 1
ATOM 733 O O . VAL A 1 87 ? 9.051 2.066 -3.668 1.00 94.75 87 VAL A O 1
ATOM 736 N N . PHE A 1 88 ? 7.333 2.236 -2.202 1.00 96.38 88 PHE A N 1
ATOM 737 C CA . PHE A 1 88 ? 7.244 0.850 -1.778 1.00 96.38 88 PHE A CA 1
ATOM 738 C C . PHE A 1 88 ? 6.083 0.181 -2.497 1.00 96.38 88 PHE A C 1
ATOM 740 O O . PHE A 1 88 ? 4.930 0.612 -2.386 1.00 96.38 88 PHE A O 1
ATOM 747 N N . VAL A 1 89 ? 6.409 -0.883 -3.216 1.00 95.81 89 VAL A N 1
ATOM 748 C CA . VAL A 1 89 ? 5.469 -1.614 -4.063 1.00 95.81 89 VAL A CA 1
ATOM 749 C C . VAL A 1 89 ? 5.307 -3.047 -3.563 1.00 95.81 89 VAL A C 1
ATOM 751 O O . VAL A 1 89 ? 5.860 -3.436 -2.528 1.00 95.81 89 VAL A O 1
ATOM 754 N N . HIS A 1 90 ? 4.538 -3.851 -4.292 1.00 92.94 90 HIS A N 1
ATOM 755 C CA . HIS A 1 90 ? 4.382 -5.264 -3.981 1.00 92.94 90 HIS A CA 1
ATOM 756 C C . HIS A 1 90 ? 5.742 -5.984 -3.855 1.00 92.94 90 HIS A C 1
ATOM 758 O O . HIS A 1 90 ? 6.683 -5.702 -4.594 1.00 92.94 90 HIS A O 1
ATOM 764 N N . ASN A 1 91 ? 5.839 -6.915 -2.900 1.00 87.00 91 ASN A N 1
ATOM 765 C CA . ASN A 1 91 ? 7.058 -7.636 -2.494 1.00 87.00 91 ASN A CA 1
ATOM 766 C C . ASN A 1 91 ? 8.163 -6.811 -1.808 1.00 87.00 91 ASN A C 1
ATOM 768 O O . ASN A 1 91 ? 9.194 -7.376 -1.439 1.00 87.00 91 ASN A O 1
ATOM 772 N N . GLU A 1 92 ? 7.964 -5.516 -1.547 1.00 91.38 92 GLU A N 1
ATOM 773 C CA . GLU A 1 92 ? 8.908 -4.738 -0.744 1.00 91.38 92 GLU A CA 1
ATOM 774 C C . GLU A 1 92 ? 8.531 -4.706 0.739 1.00 91.38 92 GLU A C 1
ATOM 776 O O . GLU A 1 92 ? 7.384 -4.484 1.134 1.00 91.38 92 GLU A O 1
ATOM 781 N N . LYS A 1 93 ? 9.537 -4.893 1.600 1.00 91.56 93 LYS A N 1
ATOM 782 C CA . LYS A 1 93 ? 9.355 -4.800 3.048 1.00 91.56 93 LYS A CA 1
ATOM 783 C C . LYS A 1 93 ? 9.318 -3.335 3.480 1.00 91.56 93 LYS A C 1
ATOM 785 O O . LYS A 1 93 ? 10.308 -2.617 3.358 1.00 91.56 93 LYS A O 1
ATOM 790 N N . ILE A 1 94 ? 8.197 -2.926 4.067 1.00 95.31 94 ILE A N 1
ATOM 791 C CA . ILE A 1 94 ? 8.034 -1.608 4.688 1.00 95.31 94 ILE A CA 1
ATOM 792 C C . ILE A 1 94 ? 8.317 -1.739 6.188 1.00 95.31 94 ILE A C 1
ATOM 794 O O . ILE A 1 94 ? 7.494 -2.267 6.941 1.00 95.31 94 ILE A O 1
ATOM 798 N N . SER A 1 95 ? 9.491 -1.282 6.629 1.00 90.94 95 SER A N 1
ATOM 799 C CA . SER A 1 95 ? 9.903 -1.337 8.040 1.00 90.94 95 SER A CA 1
ATOM 800 C C . SER A 1 95 ? 9.026 -0.442 8.918 1.00 90.94 95 SER A C 1
ATOM 802 O O . SER A 1 95 ? 8.466 -0.896 9.916 1.00 90.94 95 SER A O 1
ATOM 804 N N . ASN A 1 96 ? 8.832 0.808 8.503 1.00 93.62 96 ASN A N 1
ATOM 805 C CA . ASN A 1 96 ? 8.006 1.776 9.205 1.00 93.62 96 ASN A CA 1
ATOM 806 C C . ASN A 1 96 ? 7.009 2.437 8.251 1.00 93.62 96 ASN A C 1
ATOM 808 O O . ASN A 1 96 ? 7.380 2.871 7.165 1.00 93.62 96 ASN A O 1
ATOM 812 N N . VAL A 1 97 ? 5.758 2.526 8.696 1.00 97.06 97 VAL A N 1
ATOM 813 C CA . VAL A 1 97 ? 4.724 3.337 8.053 1.00 97.06 97 VAL A CA 1
ATOM 814 C C . VAL A 1 97 ? 4.519 4.563 8.927 1.00 97.06 97 VAL A C 1
ATOM 816 O O . VAL A 1 97 ? 4.019 4.462 10.051 1.00 97.06 97 VAL A O 1
ATOM 819 N N . ALA A 1 98 ? 4.927 5.714 8.419 1.00 96.94 98 ALA A N 1
ATOM 820 C CA . ALA A 1 98 ? 4.578 6.999 8.991 1.00 96.94 98 ALA A CA 1
ATOM 821 C C . ALA A 1 98 ? 3.158 7.398 8.550 1.00 96.94 98 ALA A C 1
ATOM 823 O O . ALA A 1 98 ? 2.718 7.072 7.447 1.00 96.94 98 ALA A O 1
ATOM 824 N N . LEU A 1 99 ? 2.423 8.022 9.473 1.00 96.50 99 LEU A N 1
ATOM 825 C CA . LEU A 1 99 ? 1.042 8.477 9.293 1.00 96.50 99 LEU A CA 1
ATOM 826 C C . LEU A 1 99 ? 1.011 10.010 9.329 1.00 96.50 99 LEU A C 1
ATOM 828 O O . LEU A 1 99 ? 0.326 10.594 10.172 1.00 96.50 99 LEU A O 1
ATOM 832 N N . THR A 1 100 ? 1.818 10.650 8.481 1.00 95.88 100 THR A N 1
ATOM 833 C CA . THR A 1 100 ? 1.905 12.111 8.374 1.00 95.88 100 THR A CA 1
ATOM 834 C C . THR A 1 100 ? 1.338 12.594 7.038 1.00 95.88 100 THR A C 1
ATOM 836 O O . THR A 1 100 ? 0.797 11.808 6.255 1.00 95.88 100 THR A O 1
ATOM 839 N N . ASP A 1 101 ? 1.396 13.904 6.811 1.00 95.88 101 ASP A N 1
ATOM 840 C CA . ASP A 1 101 ? 0.977 14.528 5.555 1.00 95.88 101 ASP A CA 1
ATOM 841 C C . ASP A 1 101 ? 2.007 14.349 4.425 1.00 95.88 101 ASP A C 1
ATOM 843 O O . ASP A 1 101 ? 1.680 14.586 3.268 1.00 95.88 101 ASP A O 1
ATOM 847 N N . ASN A 1 102 ? 3.226 13.897 4.742 1.00 95.94 102 ASN A N 1
ATOM 848 C CA . ASN A 1 102 ? 4.303 13.726 3.762 1.00 95.94 102 ASN A CA 1
ATOM 849 C C . ASN A 1 102 ? 4.273 12.369 3.056 1.00 95.94 102 ASN A C 1
ATOM 851 O O . ASN A 1 102 ? 4.895 12.208 2.008 1.00 95.94 102 ASN A O 1
ATOM 855 N N . GLU A 1 103 ? 3.618 11.370 3.650 1.00 97.25 103 GLU A N 1
ATOM 856 C CA . GLU A 1 103 ? 3.540 10.042 3.058 1.00 97.25 103 GLU A CA 1
ATOM 857 C C . GLU A 1 103 ? 2.225 9.854 2.330 1.00 97.25 103 GLU A C 1
ATOM 859 O O . GLU A 1 103 ? 1.154 10.148 2.860 1.00 97.25 103 GLU A O 1
ATOM 864 N N . GLU A 1 104 ? 2.308 9.307 1.128 1.00 97.50 104 GLU A N 1
ATOM 865 C CA . GLU A 1 104 ? 1.167 9.121 0.251 1.00 97.50 104 GLU A CA 1
ATOM 866 C C . GLU A 1 104 ? 0.863 7.640 0.056 1.00 97.50 104 GLU A C 1
ATOM 868 O O . GLU A 1 104 ? 1.742 6.780 -0.038 1.00 97.50 104 GLU A O 1
ATOM 873 N N . LEU A 1 105 ? -0.425 7.356 -0.055 1.00 97.94 105 LEU A N 1
ATOM 874 C CA . LEU A 1 105 ? -0.964 6.121 -0.580 1.00 97.94 105 LEU A CA 1
ATOM 875 C C . LEU A 1 105 ? -1.498 6.427 -1.974 1.00 97.94 105 LEU A C 1
ATOM 877 O O . LEU A 1 105 ? -2.337 7.312 -2.149 1.00 97.94 105 LEU A O 1
ATOM 881 N N . ILE A 1 106 ? -1.020 5.692 -2.970 1.00 98.00 106 ILE A N 1
ATOM 882 C CA . ILE A 1 106 ? -1.386 5.886 -4.375 1.00 98.00 106 ILE A CA 1
ATOM 883 C C . ILE A 1 106 ? -2.053 4.599 -4.842 1.00 98.00 106 ILE A C 1
ATOM 885 O O . ILE A 1 106 ? -1.433 3.537 -4.785 1.00 98.00 106 ILE A O 1
ATOM 889 N N . LEU A 1 107 ? -3.317 4.665 -5.271 1.00 97.50 107 LEU A N 1
ATOM 890 C CA . LEU A 1 107 ? -4.022 3.494 -5.795 1.00 97.50 107 LEU A CA 1
ATOM 891 C C . LEU A 1 107 ? -3.231 2.874 -6.943 1.00 97.50 107 LEU A C 1
ATOM 893 O O . LEU A 1 107 ? -2.619 3.589 -7.734 1.00 97.50 107 LEU A O 1
ATOM 897 N N . LEU A 1 108 ? -3.263 1.544 -7.046 1.00 96.62 108 LEU A N 1
ATOM 898 C CA . LEU A 1 108 ? -2.381 0.844 -7.974 1.00 96.62 108 LEU A CA 1
ATOM 899 C C . LEU A 1 108 ? -2.535 1.312 -9.429 1.00 96.62 108 LEU A C 1
ATOM 901 O O . LEU A 1 108 ? -1.534 1.508 -10.109 1.00 96.62 108 LEU A O 1
ATOM 905 N N . ASP A 1 109 ? -3.765 1.528 -9.892 1.00 95.69 109 ASP A N 1
ATOM 906 C CA . ASP A 1 109 ? -4.019 1.983 -11.264 1.00 95.69 109 ASP A CA 1
ATOM 907 C C . ASP A 1 109 ? -3.384 3.349 -11.537 1.00 95.69 109 ASP A C 1
ATOM 909 O O . ASP A 1 109 ? -2.860 3.595 -12.617 1.00 95.69 109 ASP A O 1
ATOM 913 N N . GLU A 1 110 ? -3.358 4.224 -10.534 1.00 96.94 110 GLU A N 1
ATOM 914 C CA . GLU A 1 110 ? -2.689 5.514 -10.650 1.00 96.94 110 GLU A CA 1
ATOM 915 C C . GLU A 1 110 ? -1.171 5.386 -10.568 1.00 96.94 110 GLU A C 1
ATOM 917 O O . GLU A 1 110 ? -0.463 6.075 -11.291 1.00 96.94 110 GLU A O 1
ATOM 922 N N . ALA A 1 111 ? -0.659 4.469 -9.747 1.00 96.88 111 ALA A N 1
ATOM 923 C CA . ALA A 1 111 ? 0.770 4.182 -9.704 1.00 96.88 111 ALA A CA 1
ATOM 924 C C . ALA A 1 111 ? 1.290 3.685 -11.065 1.00 96.88 111 ALA A C 1
ATOM 926 O O . ALA A 1 111 ? 2.393 4.052 -11.458 1.00 96.88 111 ALA A O 1
ATOM 927 N N . LYS A 1 112 ? 0.483 2.904 -11.798 1.00 95.50 112 LYS A N 1
ATOM 928 C CA . LYS A 1 112 ? 0.779 2.490 -13.180 1.00 95.50 112 LYS A CA 1
ATOM 929 C C . LYS A 1 112 ? 0.776 3.681 -14.140 1.00 95.50 112 LYS A C 1
ATOM 931 O O . LYS A 1 112 ? 1.696 3.813 -14.934 1.00 95.50 112 LYS A O 1
ATOM 936 N N . ASN A 1 113 ? -0.218 4.569 -14.042 1.00 95.69 113 ASN A N 1
ATOM 937 C CA . ASN A 1 113 ? -0.294 5.769 -14.889 1.00 95.69 113 ASN A CA 1
ATOM 938 C C . ASN A 1 113 ? 0.879 6.733 -14.663 1.00 95.69 113 ASN A C 1
ATOM 940 O O . ASN A 1 113 ? 1.308 7.410 -15.591 1.00 95.69 113 ASN A O 1
ATOM 944 N N . LEU A 1 114 ? 1.375 6.804 -13.428 1.00 94.31 114 LEU A N 1
ATOM 945 C CA . LEU A 1 114 ? 2.517 7.631 -13.037 1.00 94.31 114 LEU A CA 1
ATOM 946 C C . LEU A 1 114 ? 3.870 6.957 -13.301 1.00 94.31 114 LEU A C 1
ATOM 948 O O . LEU A 1 114 ? 4.891 7.488 -12.875 1.00 94.31 114 LEU A O 1
ATOM 952 N N . ASP A 1 115 ? 3.874 5.790 -13.946 1.00 93.25 115 ASP A N 1
ATOM 953 C CA . ASP A 1 115 ? 5.076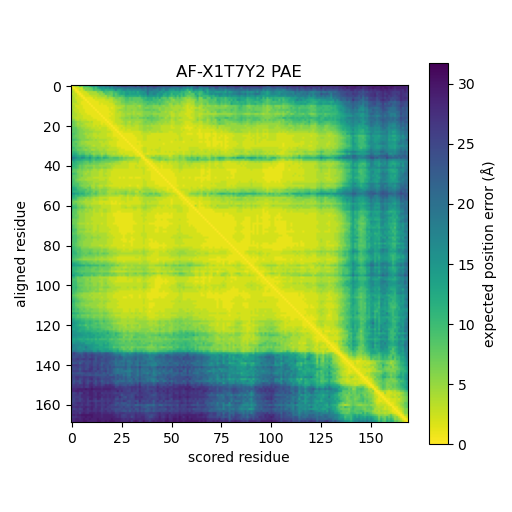 5.009 -14.227 1.00 93.25 115 ASP A CA 1
ATOM 954 C C . ASP A 1 115 ? 5.924 4.737 -12.966 1.00 93.25 115 ASP A C 1
ATOM 956 O O . ASP A 1 115 ? 7.150 4.802 -12.973 1.00 93.25 115 ASP A O 1
ATOM 960 N N . LEU A 1 116 ? 5.264 4.444 -11.838 1.00 92.44 116 LEU A N 1
ATOM 961 C CA . LEU A 1 116 ? 5.922 4.085 -10.570 1.00 92.44 116 LEU A CA 1
ATOM 962 C C . LEU A 1 116 ? 6.110 2.569 -10.409 1.00 92.44 116 LEU A C 1
ATOM 964 O O . LEU A 1 116 ? 6.858 2.119 -9.537 1.00 92.44 116 LEU A O 1
ATOM 968 N N . VAL A 1 117 ? 5.387 1.789 -11.209 1.00 94.12 117 VAL A N 1
ATOM 969 C CA . VAL A 1 117 ? 5.351 0.324 -11.211 1.00 94.12 117 VAL A CA 1
ATOM 970 C C . VAL A 1 117 ? 5.129 -0.183 -12.628 1.00 94.12 117 VAL A C 1
ATOM 972 O O . VAL A 1 117 ? 4.569 0.517 -13.468 1.00 94.12 117 VAL A O 1
ATOM 975 N N . ASN A 1 118 ? 5.478 -1.446 -12.862 1.00 90.56 118 ASN A N 1
ATOM 976 C CA . ASN A 1 118 ? 5.114 -2.145 -14.087 1.00 90.56 118 ASN A CA 1
ATOM 977 C C . ASN A 1 118 ? 3.598 -2.440 -14.164 1.00 90.56 118 ASN A C 1
ATOM 979 O O . ASN A 1 118 ? 2.827 -2.191 -13.230 1.00 90.5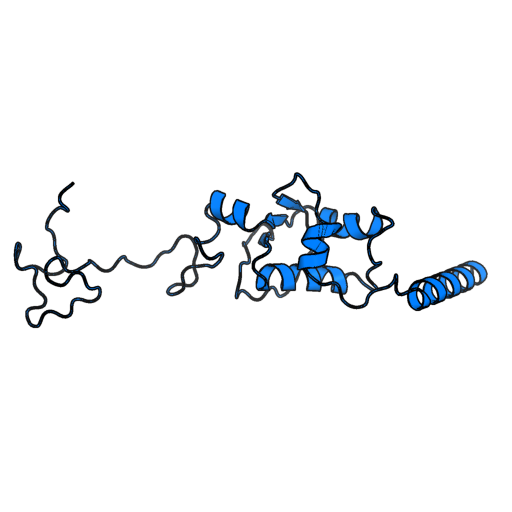6 118 ASN A O 1
ATOM 983 N N . SER A 1 119 ? 3.168 -3.060 -15.267 1.00 88.62 119 SER A N 1
ATOM 984 C CA . SER A 1 119 ? 1.773 -3.469 -15.500 1.00 88.62 119 SER A CA 1
ATOM 985 C C . SER A 1 119 ? 1.191 -4.375 -14.409 1.00 88.62 119 SER A C 1
ATOM 987 O O . SER A 1 119 ? -0.020 -4.345 -14.171 1.00 88.62 119 SER A O 1
ATOM 989 N N . ASP A 1 120 ? 2.038 -5.137 -13.715 1.00 89.56 120 ASP A N 1
ATOM 990 C CA . ASP A 1 120 ? 1.660 -6.099 -12.676 1.00 89.56 120 ASP A CA 1
ATOM 991 C C . ASP A 1 120 ? 1.670 -5.492 -11.263 1.00 89.56 120 ASP A C 1
ATOM 993 O O . ASP A 1 120 ? 1.332 -6.177 -10.290 1.00 89.56 120 ASP A O 1
ATOM 997 N N . GLY A 1 121 ? 2.031 -4.209 -11.135 1.00 89.38 121 GLY A N 1
ATOM 998 C CA . GLY A 1 121 ? 2.116 -3.513 -9.853 1.00 89.38 121 GLY A CA 1
ATOM 999 C C . GLY A 1 121 ? 3.400 -3.776 -9.064 1.00 89.38 121 GLY A C 1
ATOM 1000 O O . GLY A 1 121 ? 3.414 -3.659 -7.838 1.00 89.38 121 GLY A O 1
ATOM 1001 N N . GLU A 1 122 ? 4.461 -4.168 -9.759 1.00 92.31 122 GLU A N 1
ATOM 1002 C CA . GLU A 1 122 ? 5.750 -4.568 -9.203 1.00 92.31 122 GLU A CA 1
ATOM 1003 C C . G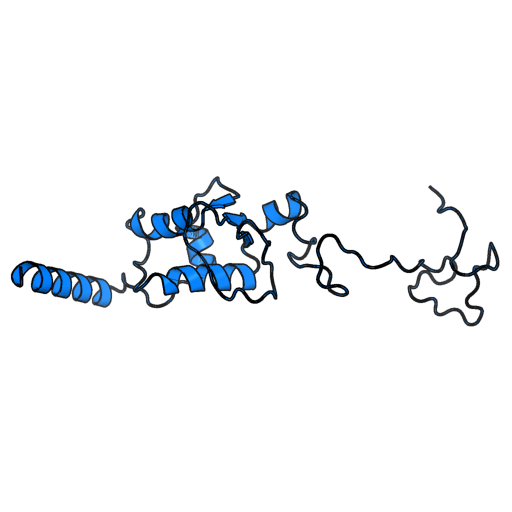LU A 1 122 ? 6.896 -3.741 -9.802 1.00 92.31 122 GLU A C 1
ATOM 1005 O O . GLU A 1 122 ? 6.728 -2.993 -10.767 1.00 92.31 122 GLU A O 1
ATOM 1010 N N . LYS A 1 123 ? 8.093 -3.892 -9.229 1.00 90.00 123 LYS A N 1
ATOM 1011 C CA . LYS A 1 123 ? 9.347 -3.472 -9.872 1.00 90.00 123 LYS A CA 1
ATOM 1012 C C . LYS A 1 123 ? 9.823 -4.551 -10.842 1.00 90.00 123 LYS A C 1
ATOM 1014 O O . LYS A 1 123 ? 9.291 -5.660 -10.861 1.00 90.00 123 LYS A O 1
ATOM 1019 N N . CYS A 1 124 ? 10.859 -4.258 -11.627 1.00 86.38 124 CYS A N 1
ATOM 1020 C CA . CYS A 1 124 ? 11.440 -5.254 -12.521 1.00 86.38 124 CYS A CA 1
ATOM 1021 C C . CYS A 1 124 ? 11.820 -6.537 -11.761 1.00 86.38 124 CYS A C 1
ATOM 1023 O O . CYS A 1 124 ? 12.543 -6.502 -10.766 1.00 86.38 124 CYS A O 1
ATOM 1025 N N . SER A 1 125 ? 11.388 -7.695 -12.261 1.00 84.94 125 SER A N 1
ATOM 1026 C CA . SER A 1 125 ? 11.676 -8.992 -11.642 1.00 84.94 125 SER A CA 1
ATOM 1027 C C . SER A 1 125 ? 13.171 -9.335 -11.620 1.00 84.94 125 SER A C 1
ATOM 1029 O O . SER A 1 125 ? 13.595 -10.066 -10.721 1.00 84.94 125 SER A O 1
ATOM 1031 N N . LYS A 1 126 ? 13.958 -8.775 -12.550 1.00 85.12 126 LYS A N 1
ATOM 1032 C CA . LYS A 1 126 ? 15.406 -8.989 -12.693 1.00 85.12 126 LYS A CA 1
ATOM 1033 C C . LYS A 1 126 ? 16.236 -8.054 -11.808 1.00 85.12 126 LYS A C 1
ATOM 1035 O O . LYS A 1 126 ? 16.898 -8.537 -10.899 1.00 85.12 126 LYS A O 1
ATOM 1040 N N . CYS A 1 127 ? 16.192 -6.739 -12.045 1.00 87.25 127 CYS A N 1
ATOM 1041 C CA . CYS A 1 127 ? 17.016 -5.773 -11.299 1.00 87.25 127 CYS A CA 1
ATOM 1042 C C . CYS A 1 127 ? 16.358 -5.229 -10.026 1.00 87.25 127 CYS A C 1
ATOM 1044 O O . CYS A 1 127 ? 17.009 -4.522 -9.270 1.00 87.25 127 CYS A O 1
ATOM 1046 N N . LYS A 1 128 ? 15.077 -5.536 -9.780 1.00 87.44 128 LYS A N 1
ATOM 1047 C CA . LYS A 1 128 ? 14.291 -5.017 -8.645 1.00 87.44 128 LYS A CA 1
ATOM 1048 C C . LYS A 1 128 ? 14.127 -3.490 -8.621 1.00 87.44 128 LYS A C 1
ATOM 1050 O O . LYS A 1 128 ? 13.603 -2.973 -7.638 1.00 87.44 128 LYS A O 1
ATOM 1055 N N . ASN A 1 129 ? 14.471 -2.799 -9.710 1.00 86.06 129 ASN A N 1
ATOM 1056 C CA . ASN A 1 129 ? 14.289 -1.357 -9.890 1.00 86.06 129 ASN A CA 1
ATOM 1057 C C . ASN A 1 129 ? 13.091 -1.044 -10.801 1.00 86.06 129 ASN A C 1
ATOM 1059 O O . ASN A 1 129 ? 12.669 -1.877 -11.614 1.00 86.06 129 ASN A O 1
ATOM 1063 N N . TRP A 1 130 ? 12.527 0.151 -10.621 1.00 87.69 130 TRP A N 1
ATOM 1064 C CA . TRP A 1 130 ? 11.609 0.778 -11.569 1.00 87.69 130 TRP A CA 1
ATOM 1065 C C . TRP A 1 130 ? 11.966 2.271 -11.702 1.00 87.69 130 TRP A C 1
ATOM 1067 O O . TRP A 1 130 ? 12.084 2.920 -10.657 1.00 87.69 130 TRP A O 1
ATOM 1077 N N . PRO A 1 131 ? 12.153 2.803 -12.924 1.00 85.94 131 PRO A N 1
ATOM 1078 C CA . PRO A 1 131 ? 12.103 2.082 -14.201 1.00 85.94 131 PRO A CA 1
ATOM 1079 C C . PRO A 1 131 ? 13.175 0.980 -14.301 1.00 85.94 131 PRO A C 1
ATOM 1081 O O . PRO A 1 131 ? 14.110 0.906 -13.502 1.00 85.94 131 PRO A O 1
ATOM 1084 N N . CYS A 1 132 ? 12.970 0.027 -15.211 1.00 85.88 132 CYS A N 1
ATOM 1085 C CA . CYS A 1 132 ? 13.884 -1.100 -15.368 1.00 85.88 132 CYS A CA 1
ATOM 1086 C C . CYS A 1 132 ? 15.217 -0.640 -15.975 1.00 85.88 132 CYS A C 1
ATOM 1088 O O . CYS A 1 132 ? 15.248 -0.125 -17.083 1.00 85.88 132 CYS A O 1
ATOM 1090 N N . GLU A 1 133 ? 16.316 -0.907 -15.273 1.00 86.44 133 GLU A N 1
ATOM 1091 C CA . GLU A 1 133 ? 17.687 -0.624 -15.734 1.00 86.44 133 GLU A CA 1
ATOM 1092 C C . GLU A 1 133 ? 18.379 -1.853 -16.352 1.00 86.44 133 GLU A C 1
ATOM 1094 O O . GLU A 1 133 ? 19.592 -1.865 -16.546 1.00 86.44 133 GLU A O 1
ATOM 1099 N N . CYS A 1 134 ? 17.649 -2.943 -16.607 1.00 82.00 134 CYS A N 1
ATOM 1100 C CA . CYS A 1 134 ? 18.253 -4.104 -17.251 1.00 82.00 134 CYS A CA 1
ATOM 1101 C C . CYS A 1 134 ? 18.591 -3.772 -18.700 1.00 82.00 134 CYS A C 1
ATOM 1103 O O . CYS A 1 134 ? 17.725 -3.312 -19.439 1.00 82.00 134 CYS A O 1
ATOM 1105 N N . GLU A 1 135 ? 19.803 -4.117 -19.130 1.00 77.06 135 GLU A N 1
ATOM 1106 C CA . GLU A 1 135 ? 20.127 -4.124 -20.551 1.00 77.06 135 GLU A CA 1
ATOM 1107 C C . GLU A 1 135 ? 19.143 -5.040 -21.292 1.00 77.06 135 GLU A C 1
ATOM 1109 O O . GLU A 1 135 ? 19.000 -6.234 -20.982 1.00 77.06 135 GLU A O 1
ATOM 1114 N N . GLU A 1 136 ? 18.4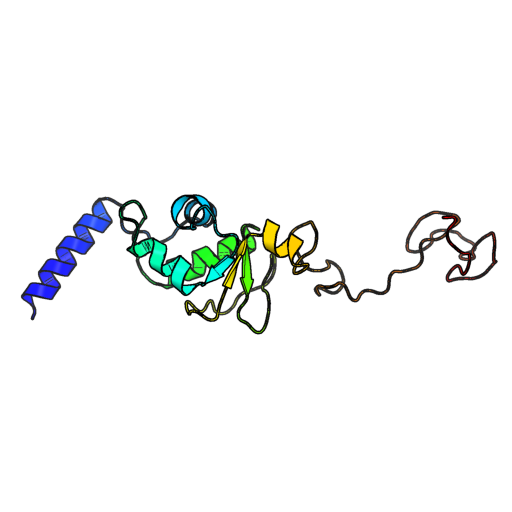29 -4.475 -22.267 1.00 71.62 136 GLU A N 1
ATOM 1115 C CA . GLU A 1 136 ? 17.614 -5.262 -23.180 1.00 71.62 136 GLU A CA 1
ATOM 1116 C C . GLU A 1 136 ? 18.543 -6.123 -24.028 1.00 71.62 136 GLU A C 1
ATOM 1118 O O . GLU A 1 136 ? 19.156 -5.673 -24.997 1.00 71.62 136 GLU A O 1
ATOM 1123 N N . LEU A 1 137 ? 18.661 -7.395 -23.652 1.00 69.38 137 LEU A N 1
ATOM 1124 C CA . LEU A 1 137 ? 19.410 -8.338 -24.458 1.00 69.38 137 LEU A CA 1
ATOM 1125 C C . LEU A 1 137 ? 18.775 -8.419 -25.860 1.00 69.38 137 LEU A C 1
ATOM 1127 O O . LEU A 1 137 ? 17.560 -8.623 -25.981 1.00 69.38 137 LEU A O 1
ATOM 1131 N N . PRO A 1 138 ? 19.587 -8.317 -26.923 1.00 70.06 138 PRO A N 1
ATOM 1132 C CA . PRO A 1 138 ? 19.104 -8.288 -28.295 1.00 70.06 138 PRO A CA 1
ATOM 1133 C C . PRO A 1 138 ? 18.315 -9.564 -28.616 1.00 70.06 138 PRO A C 1
ATOM 1135 O O . PRO A 1 138 ? 18.804 -10.682 -28.425 1.00 70.06 138 PRO A O 1
ATOM 1138 N N . ILE A 1 139 ? 17.099 -9.402 -29.145 1.00 75.06 139 ILE A N 1
ATOM 1139 C CA . ILE A 1 139 ? 16.308 -10.523 -29.663 1.00 75.06 139 ILE A CA 1
ATOM 1140 C C . ILE A 1 139 ? 16.986 -11.038 -30.929 1.00 75.06 139 ILE A C 1
ATOM 1142 O O . ILE A 1 139 ? 17.204 -10.291 -31.884 1.00 75.06 139 ILE A O 1
ATOM 1146 N N . CYS A 1 140 ? 17.314 -12.331 -30.963 1.00 72.38 140 CYS A N 1
ATOM 1147 C CA . CYS A 1 140 ? 17.906 -12.924 -32.154 1.00 72.38 140 CYS A CA 1
ATOM 1148 C C . CYS A 1 140 ? 16.928 -12.828 -33.344 1.00 72.38 140 CYS A C 1
ATOM 1150 O O . CYS A 1 140 ? 15.834 -13.389 -33.264 1.00 72.38 140 CYS A O 1
ATOM 1152 N N . PRO A 1 141 ? 17.304 -12.234 -34.491 1.00 72.06 141 PRO A N 1
ATOM 1153 C CA . PRO A 1 141 ? 16.406 -12.124 -35.646 1.00 72.06 141 PRO A CA 1
ATOM 1154 C C . PRO A 1 141 ? 16.109 -13.475 -36.319 1.00 72.06 141 PRO A C 1
ATOM 1156 O O . PRO A 1 141 ? 15.161 -13.570 -37.091 1.00 72.06 141 PRO A O 1
ATOM 1159 N N . LYS A 1 142 ? 16.912 -14.515 -36.042 1.00 75.56 142 LYS A N 1
ATOM 1160 C CA . LYS A 1 142 ? 16.748 -15.874 -36.589 1.00 75.56 142 LYS A CA 1
ATOM 1161 C C . LYS A 1 142 ? 15.754 -16.704 -35.782 1.00 75.56 142 LYS A C 1
ATOM 1163 O O . LYS A 1 142 ? 14.815 -17.246 -36.344 1.00 75.56 142 LYS A O 1
ATOM 1168 N N . CYS A 1 143 ? 15.965 -16.807 -34.468 1.00 80.75 143 CYS A N 1
ATOM 1169 C CA . CYS A 1 143 ? 15.165 -17.671 -33.590 1.00 80.75 143 CYS A CA 1
ATOM 1170 C C . CYS A 1 143 ? 14.167 -16.923 -32.697 1.00 80.75 143 CYS A C 1
ATOM 1172 O O . CYS A 1 143 ? 13.438 -17.566 -31.950 1.00 80.75 143 CYS A O 1
ATOM 1174 N N . LYS A 1 144 ? 14.137 -15.583 -32.750 1.00 80.62 144 LYS A N 1
ATOM 1175 C CA . LYS A 1 144 ? 13.261 -14.709 -31.949 1.00 80.62 144 LYS A CA 1
ATOM 1176 C C . LYS A 1 144 ? 13.351 -14.937 -30.430 1.00 80.62 144 LYS A C 1
ATOM 1178 O O . LYS A 1 144 ? 12.448 -14.547 -29.699 1.00 80.62 144 LYS A O 1
ATOM 1183 N N . SER A 1 145 ? 14.435 -15.552 -29.946 1.00 75.25 145 SER A N 1
ATOM 1184 C CA . SER A 1 145 ? 14.660 -15.830 -28.525 1.00 75.25 145 SER A CA 1
ATOM 1185 C C . SER A 1 145 ? 15.754 -14.947 -27.925 1.00 75.25 145 SER A C 1
ATOM 1187 O O . SER A 1 145 ? 16.692 -14.540 -28.620 1.00 75.25 145 SER A O 1
ATOM 1189 N N . THR A 1 146 ? 15.660 -14.744 -26.609 1.00 74.31 146 THR A N 1
ATOM 1190 C CA . THR A 1 146 ? 16.651 -14.046 -25.782 1.00 74.31 146 THR A CA 1
ATOM 1191 C C . THR A 1 146 ? 16.919 -14.856 -24.500 1.00 74.31 146 THR A C 1
ATOM 1193 O O . THR A 1 146 ? 15.995 -15.002 -23.699 1.00 74.31 146 THR A O 1
ATOM 1196 N N . PRO A 1 147 ? 18.144 -15.383 -24.272 1.00 69.62 147 PRO A N 1
ATOM 1197 C CA . PRO A 1 147 ? 19.300 -15.346 -25.175 1.00 69.62 147 PRO A CA 1
ATOM 1198 C C . PRO A 1 147 ? 19.099 -16.202 -26.447 1.00 69.62 147 PRO A C 1
ATOM 1200 O O . PRO A 1 147 ? 18.187 -17.032 -26.535 1.00 69.62 147 PRO A O 1
ATOM 1203 N N . CYS A 1 148 ? 19.941 -15.980 -27.462 1.00 76.19 148 CYS A N 1
ATOM 1204 C CA . CYS A 1 148 ? 19.921 -16.725 -28.725 1.00 76.19 148 CYS A CA 1
ATOM 1205 C C . CYS A 1 148 ? 20.207 -18.220 -28.506 1.00 76.19 148 CYS A C 1
ATOM 1207 O O . CYS A 1 148 ? 21.202 -18.571 -27.873 1.00 76.19 148 CYS A O 1
ATOM 1209 N N . LYS A 1 149 ? 19.369 -19.094 -29.079 1.00 80.44 149 LYS A N 1
ATOM 1210 C CA . LYS A 1 149 ? 19.547 -20.561 -29.049 1.00 80.44 149 LYS A CA 1
ATOM 1211 C C . LYS A 1 149 ? 20.133 -21.146 -30.345 1.00 80.44 149 LYS A C 1
ATOM 1213 O O . LYS A 1 149 ? 20.222 -22.362 -30.484 1.00 80.44 149 LYS A O 1
ATOM 1218 N N . CYS A 1 150 ? 20.496 -20.312 -31.323 1.00 77.50 150 CYS A N 1
ATOM 1219 C CA . CYS A 1 150 ? 21.071 -20.786 -32.586 1.00 77.50 150 CYS A CA 1
ATOM 1220 C C . CYS A 1 150 ? 22.486 -21.333 -32.358 1.00 77.50 150 CYS A C 1
ATOM 1222 O O . CYS A 1 150 ? 23.286 -20.680 -31.689 1.00 77.50 150 CYS A O 1
ATOM 1224 N N . LYS A 1 151 ? 22.816 -22.485 -32.962 1.00 78.12 151 LYS A N 1
ATOM 1225 C CA . LYS A 1 151 ? 24.163 -23.086 -32.882 1.00 78.12 151 LYS A CA 1
ATOM 1226 C C . LYS A 1 151 ? 25.258 -22.123 -33.354 1.00 78.12 151 LYS A C 1
ATOM 1228 O O . LYS A 1 151 ? 26.341 -22.102 -32.788 1.00 78.12 151 LYS A O 1
ATOM 1233 N N . ASP A 1 152 ? 24.945 -21.305 -34.353 1.00 74.50 152 ASP A N 1
ATOM 1234 C CA . ASP A 1 152 ? 25.849 -20.349 -34.977 1.00 74.50 152 ASP A CA 1
ATOM 1235 C C . ASP A 1 152 ? 25.955 -19.002 -34.239 1.00 74.50 152 ASP A C 1
ATOM 1237 O O . ASP A 1 152 ? 26.840 -18.240 -34.590 1.00 74.50 152 ASP A O 1
ATOM 1241 N N . LYS A 1 153 ? 25.125 -18.700 -33.216 1.00 67.62 153 LYS A N 1
ATOM 1242 C CA . LYS A 1 153 ? 25.012 -17.419 -32.452 1.00 67.62 153 LYS A CA 1
ATOM 1243 C C . LYS A 1 153 ? 24.959 -16.101 -33.261 1.00 67.62 153 LYS A C 1
ATOM 1245 O O . LYS A 1 153 ? 24.583 -15.076 -32.702 1.00 67.62 153 LYS A O 1
ATOM 1250 N N . LEU A 1 154 ? 25.261 -16.106 -34.554 1.00 69.94 154 LEU A N 1
ATOM 1251 C CA . LEU A 1 154 ? 25.346 -14.952 -35.435 1.00 69.94 154 LEU A CA 1
ATOM 1252 C C . LEU A 1 154 ? 24.000 -14.682 -36.114 1.00 69.94 154 LEU A C 1
ATOM 1254 O O . LEU A 1 154 ? 23.235 -15.593 -36.438 1.00 69.94 154 LEU A O 1
ATOM 1258 N N . CYS A 1 155 ? 23.704 -13.407 -36.362 1.00 67.81 155 CYS A N 1
ATOM 1259 C CA . CYS A 1 155 ? 22.577 -13.033 -37.209 1.00 67.81 155 CYS A CA 1
ATOM 1260 C C . CYS A 1 155 ? 22.767 -13.586 -38.641 1.00 67.81 155 CYS A C 1
ATOM 1262 O O . CYS A 1 155 ? 23.812 -13.343 -39.236 1.00 67.81 155 CYS A O 1
ATOM 1264 N N . PRO A 1 156 ? 21.768 -14.235 -39.267 1.00 70.06 156 PRO A N 1
ATOM 1265 C CA . PRO A 1 156 ? 21.888 -14.754 -40.632 1.00 70.06 156 PRO A CA 1
ATOM 1266 C C . PRO A 1 156 ? 21.969 -13.644 -41.692 1.00 70.06 156 PRO A C 1
ATOM 1268 O O . PRO A 1 156 ? 22.428 -13.900 -42.799 1.00 70.06 156 PRO A O 1
ATOM 1271 N N . LYS A 1 157 ? 21.538 -12.417 -41.361 1.00 72.38 157 LYS A N 1
ATOM 1272 C CA . LYS A 1 157 ? 21.605 -11.255 -42.259 1.00 72.38 157 LYS A CA 1
ATOM 1273 C C . LYS A 1 157 ? 22.947 -10.525 -42.174 1.00 72.38 157 LYS A C 1
ATOM 1275 O O . LYS A 1 157 ? 23.590 -10.333 -43.195 1.00 72.38 157 LYS A O 1
ATOM 1280 N N . CYS A 1 158 ? 23.376 -10.118 -40.976 1.00 78.12 158 CYS A N 1
ATOM 1281 C CA . CYS A 1 158 ? 24.602 -9.321 -40.804 1.00 78.12 158 CYS A CA 1
ATOM 1282 C C . CYS A 1 158 ? 25.812 -10.102 -40.279 1.00 78.12 158 CYS A C 1
ATOM 1284 O O . CYS A 1 158 ? 26.881 -9.520 -40.141 1.00 78.12 158 CYS A O 1
ATOM 1286 N N . LYS A 1 159 ? 25.662 -11.392 -39.954 1.00 75.69 159 LYS A N 1
ATOM 1287 C CA . LYS A 1 159 ? 26.719 -12.266 -39.416 1.00 75.69 159 LYS A CA 1
ATOM 1288 C C . LYS A 1 159 ? 27.420 -11.737 -38.150 1.00 75.69 159 LYS A C 1
ATOM 1290 O O . LYS A 1 159 ? 28.525 -12.167 -37.851 1.00 75.69 159 LYS A O 1
ATOM 1295 N N . LYS A 1 160 ? 26.777 -10.846 -37.383 1.00 73.06 160 LYS A N 1
ATOM 1296 C CA . LYS A 1 160 ? 27.276 -10.286 -36.110 1.00 73.06 160 LYS A CA 1
ATOM 1297 C C . LYS A 1 160 ? 26.371 -10.637 -34.919 1.00 73.06 160 LYS A C 1
ATOM 1299 O O . LYS A 1 160 ? 25.186 -10.939 -35.112 1.00 73.06 160 LYS A O 1
ATOM 1304 N N . TRP A 1 161 ? 26.935 -10.583 -33.708 1.00 71.50 161 TRP A N 1
ATOM 1305 C CA . TRP A 1 161 ? 26.222 -10.636 -32.425 1.00 71.50 161 TRP A CA 1
ATOM 1306 C C . TRP A 1 161 ? 26.765 -9.557 -31.463 1.00 71.50 161 TRP A C 1
ATOM 1308 O O . TRP A 1 161 ? 27.970 -9.578 -31.212 1.00 71.50 161 TRP A O 1
ATOM 1318 N N . PRO A 1 162 ? 25.930 -8.667 -30.883 1.00 72.00 162 PRO A N 1
ATOM 1319 C CA . PRO A 1 162 ? 24.499 -8.441 -31.139 1.00 72.00 162 PRO A CA 1
ATOM 1320 C C . PRO A 1 162 ? 24.145 -8.196 -32.612 1.00 72.00 162 PRO A C 1
ATOM 1322 O O . PRO A 1 162 ? 24.990 -7.813 -33.416 1.00 72.00 162 PRO A O 1
ATOM 1325 N N . CYS A 1 163 ? 22.890 -8.443 -32.995 1.00 72.38 163 CYS A N 1
ATOM 1326 C CA . CYS A 1 163 ? 22.439 -8.122 -34.348 1.00 72.38 163 CYS A CA 1
ATOM 1327 C C . CYS A 1 163 ? 22.321 -6.600 -34.540 1.00 72.38 163 CYS A C 1
ATOM 1329 O O . CYS A 1 163 ? 21.597 -5.947 -33.800 1.00 72.38 163 CYS A O 1
ATOM 1331 N N . GLU A 1 164 ? 22.966 -6.067 -35.581 1.00 76.31 164 GLU A N 1
ATOM 1332 C CA . GLU A 1 164 ? 22.915 -4.644 -35.971 1.00 76.31 164 GLU A CA 1
ATOM 1333 C C . GLU A 1 164 ? 21.879 -4.343 -37.080 1.00 76.31 164 GLU A C 1
ATOM 1335 O O . GLU A 1 164 ? 21.820 -3.234 -37.608 1.00 76.31 164 GLU A O 1
ATOM 1340 N N . CYS A 1 165 ? 21.070 -5.321 -37.505 1.00 73.44 165 CYS A N 1
ATOM 1341 C CA . CYS A 1 165 ? 20.063 -5.084 -38.540 1.00 73.44 165 CYS A CA 1
ATOM 1342 C C . CYS A 1 165 ? 18.955 -4.168 -38.004 1.00 73.44 165 CYS A C 1
ATOM 1344 O O . CYS A 1 165 ? 18.367 -4.457 -36.962 1.00 73.44 165 CYS A O 1
ATOM 1346 N N . LYS A 1 166 ? 18.612 -3.109 -38.747 1.00 69.38 166 LYS A N 1
ATOM 1347 C CA . LYS A 1 166 ? 17.457 -2.257 -38.426 1.00 69.38 166 LYS A CA 1
ATOM 1348 C C . LYS A 1 166 ? 16.179 -3.107 -38.383 1.00 69.38 166 LYS A C 1
ATOM 1350 O O . LYS A 1 166 ? 15.962 -3.936 -39.273 1.00 69.38 166 LYS A O 1
ATOM 1355 N N . LYS A 1 167 ? 15.343 -2.917 -37.353 1.00 59.62 167 LYS A N 1
ATOM 1356 C CA . LYS A 1 167 ? 13.996 -3.509 -37.315 1.00 59.62 167 LYS A CA 1
ATOM 1357 C C . LYS A 1 167 ? 13.214 -2.975 -38.530 1.00 59.62 167 LYS A C 1
ATOM 1359 O O . LYS A 1 167 ? 13.279 -1.769 -38.764 1.00 59.62 167 LYS A O 1
ATOM 1364 N N . PRO A 1 168 ? 12.538 -3.826 -39.324 1.00 54.94 168 PRO A N 1
ATOM 1365 C CA . PRO A 1 168 ? 11.589 -3.327 -40.313 1.00 54.94 168 PRO A CA 1
ATOM 1366 C C . PRO A 1 168 ? 10.476 -2.585 -39.564 1.00 54.94 168 PRO A C 1
ATOM 1368 O O . PRO A 1 168 ? 9.992 -3.097 -38.551 1.00 54.94 168 PRO A O 1
ATOM 1371 N N . GLY A 1 169 ? 10.193 -1.357 -40.005 1.00 43.00 169 GLY A N 1
ATOM 1372 C CA . GLY A 1 169 ? 9.096 -0.534 -39.493 1.00 43.00 169 GLY A CA 1
ATOM 1373 C C . GLY A 1 169 ? 7.735 -1.069 -39.901 1.00 43.00 169 GLY A C 1
ATOM 1374 O O . GLY A 1 169 ? 7.687 -1.888 -40.849 1.00 43.00 169 GLY A O 1
#

Sequence (169 aa):
GESRKKRQQVIYELLEAEGKIKKSIKSNYAKSRAWPTHKKRETAKTFKDWFYQKFNLPIPTKLEVIKNTIRDGVKEKLWVYNNGKKVFVHNEKISNVALTDNEELILLDEAKNLDLVNSDGEKCSKCKNWPCECEELPICPKCKSTPCKCKDKLCPKCKKWPCECKKPG

pLDDT: mean 87.9, std 10.26, range [43.0, 98.12]

Organism: NCBI:txid412755

Radius of gyration: 24.7 Å; Cα contacts (8 Å, |Δi|>4): 239; chains: 1; bounding box: 48×38×80 Å

Foldseek 3Di:
DVVVVVVVVVVVVVCVVVVLEDQADALVNLCVQQDDPPDQKDALQSSVVSQVPDPPHRDYPDPVRSVVSLVVCQCVLQWWKAQPVDIHHHPDDDPDDDRDRNMMTGGNVVCVVVQVAPPVGADDPPPRDGVDPDDPQAQAPPPRDVPDPDPQSARPVPRDPPDPDDDDD